Protein AF-N1WRE8-F1 (afdb_monomer_lite)

Structure (mmCIF, N/CA/C/O backbone):
data_AF-N1WRE8-F1
#
_entry.id   AF-N1WRE8-F1
#
loop_
_atom_s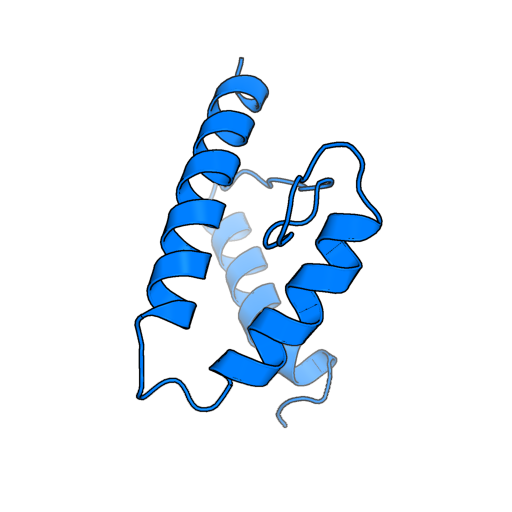ite.group_PDB
_atom_site.id
_atom_site.type_symbol
_atom_site.label_atom_id
_atom_site.label_alt_id
_atom_site.label_comp_id
_atom_site.label_asym_id
_atom_site.label_entity_id
_atom_site.label_seq_id
_atom_site.pdbx_PDB_ins_code
_atom_site.Cartn_x
_atom_site.Cartn_y
_atom_site.Cartn_z
_atom_site.occupancy
_atom_site.B_iso_or_equiv
_atom_site.auth_seq_id
_atom_site.auth_comp_id
_atom_site.auth_asym_id
_atom_site.auth_atom_id
_atom_site.pdbx_PDB_model_num
ATOM 1 N N . MET A 1 1 ? 20.701 6.663 5.075 1.00 46.41 1 MET A N 1
ATOM 2 C CA . MET A 1 1 ? 19.895 7.900 4.936 1.00 46.41 1 MET A CA 1
ATOM 3 C C . MET A 1 1 ? 18.541 7.587 4.299 1.00 46.41 1 MET A C 1
ATOM 5 O O . MET A 1 1 ? 17.543 7.861 4.943 1.00 46.41 1 MET A O 1
ATOM 9 N N . TYR A 1 2 ? 18.504 6.867 3.170 1.00 57.97 2 TYR A N 1
ATOM 10 C CA . TYR A 1 2 ? 17.278 6.435 2.469 1.00 57.97 2 TYR A CA 1
ATOM 11 C C . TYR A 1 2 ? 16.212 5.684 3.300 1.00 57.97 2 TYR A C 1
ATOM 13 O O . TYR A 1 2 ? 15.018 5.893 3.111 1.00 57.97 2 TYR A O 1
ATOM 21 N N . GLU A 1 3 ? 16.605 4.828 4.246 1.00 58.78 3 GLU A N 1
ATOM 22 C CA . GLU A 1 3 ? 15.643 3.987 4.986 1.00 58.78 3 GLU A CA 1
ATOM 23 C C . GLU A 1 3 ? 14.774 4.753 6.000 1.00 58.78 3 GLU A C 1
ATOM 25 O O . GLU A 1 3 ? 13.661 4.325 6.316 1.00 58.78 3 GLU A O 1
ATOM 30 N N . ARG A 1 4 ? 15.256 5.893 6.520 1.00 60.97 4 ARG A N 1
ATOM 31 C CA . ARG A 1 4 ? 14.498 6.693 7.499 1.00 60.97 4 ARG A CA 1
ATOM 32 C C . ARG A 1 4 ? 13.340 7.447 6.844 1.00 60.97 4 ARG A C 1
ATOM 34 O O . ARG A 1 4 ? 12.248 7.470 7.410 1.00 60.97 4 ARG A O 1
ATOM 41 N N . ASP A 1 5 ? 13.544 7.967 5.637 1.00 68.25 5 ASP A N 1
ATOM 42 C CA . ASP A 1 5 ? 12.501 8.665 4.878 1.00 68.25 5 ASP A CA 1
ATOM 43 C C . ASP A 1 5 ? 11.422 7.692 4.385 1.00 68.25 5 ASP A C 1
ATOM 45 O O . ASP A 1 5 ? 10.224 7.978 4.466 1.00 68.25 5 ASP A O 1
ATOM 49 N N . ALA A 1 6 ? 11.835 6.489 3.973 1.00 73.56 6 ALA A N 1
ATOM 50 C CA . ALA A 1 6 ? 10.925 5.427 3.553 1.00 73.56 6 ALA A CA 1
ATOM 51 C C . ALA A 1 6 ? 9.956 5.012 4.674 1.00 73.56 6 ALA A C 1
ATOM 53 O O . ALA A 1 6 ? 8.751 4.897 4.444 1.00 73.56 6 ALA A O 1
ATOM 54 N N . ARG A 1 7 ? 10.455 4.872 5.911 1.00 78.19 7 ARG A N 1
ATOM 55 C CA . ARG A 1 7 ? 9.627 4.533 7.080 1.00 78.19 7 ARG A CA 1
ATOM 56 C C . ARG A 1 7 ? 8.526 5.566 7.324 1.00 78.19 7 ARG A C 1
ATOM 58 O O . ARG A 1 7 ? 7.375 5.195 7.555 1.00 78.19 7 ARG A O 1
ATOM 65 N N . THR A 1 8 ? 8.868 6.852 7.262 1.00 82.12 8 THR A N 1
ATOM 66 C CA . THR A 1 8 ? 7.903 7.946 7.444 1.00 82.12 8 THR A CA 1
ATOM 67 C C . THR A 1 8 ? 6.872 7.961 6.319 1.00 82.12 8 THR A C 1
ATOM 69 O O . THR A 1 8 ? 5.672 8.041 6.589 1.00 82.12 8 THR A O 1
ATOM 72 N N . CYS A 1 9 ? 7.317 7.797 5.070 1.00 84.81 9 CYS A N 1
ATOM 73 C CA . CYS A 1 9 ? 6.439 7.713 3.906 1.00 84.81 9 CYS A CA 1
ATOM 74 C C . CYS A 1 9 ? 5.430 6.561 4.033 1.00 84.81 9 CYS A C 1
ATOM 76 O O . CYS A 1 9 ? 4.227 6.773 3.873 1.00 84.81 9 CYS A O 1
ATOM 78 N N . TRP A 1 10 ? 5.866 5.352 4.397 1.00 86.00 10 TRP A N 1
ATOM 79 C CA . TRP A 1 10 ? 4.956 4.210 4.559 1.00 86.00 10 TRP A CA 1
ATOM 80 C C . TRP A 1 10 ? 4.001 4.373 5.730 1.00 86.00 10 TRP A C 1
ATOM 82 O O . TRP A 1 10 ? 2.825 4.036 5.609 1.00 86.00 10 TRP A O 1
ATOM 92 N N . GLY A 1 11 ? 4.476 4.921 6.850 1.00 88.81 11 GLY A N 1
ATOM 93 C CA . GLY A 1 11 ? 3.620 5.218 7.993 1.00 88.81 11 GLY A CA 1
ATOM 94 C C . GLY A 1 11 ? 2.510 6.208 7.634 1.00 88.81 11 GLY A C 1
ATOM 95 O O . GLY A 1 11 ? 1.352 5.996 7.996 1.00 88.81 11 GLY A O 1
ATOM 96 N N . PHE A 1 12 ? 2.847 7.266 6.892 1.00 90.94 12 PHE A N 1
ATOM 97 C CA . PHE A 1 12 ? 1.888 8.274 6.441 1.00 90.94 12 PHE A CA 1
ATOM 98 C C . PHE A 1 12 ? 0.914 7.722 5.390 1.00 90.94 12 PHE A C 1
ATOM 100 O O . PHE A 1 12 ? -0.304 7.819 5.557 1.00 90.94 12 PHE A O 1
ATOM 107 N N . THR A 1 13 ? 1.438 7.095 4.334 1.00 93.25 13 THR A N 1
ATOM 108 C CA . THR A 1 13 ? 0.633 6.549 3.229 1.00 93.25 13 THR A CA 1
ATOM 109 C C . THR A 1 13 ? -0.296 5.434 3.691 1.00 93.25 13 THR A C 1
ATOM 111 O O . THR A 1 13 ? -1.463 5.447 3.317 1.00 93.25 13 THR A O 1
ATOM 114 N N . SER A 1 14 ? 0.159 4.537 4.573 1.00 93.00 14 SER A N 1
ATOM 115 C CA . SER A 1 14 ? -0.673 3.482 5.169 1.00 93.00 14 SER A CA 1
ATOM 116 C C . SER A 1 14 ? -1.927 4.060 5.828 1.00 93.00 14 SER A C 1
ATOM 118 O O . SER A 1 14 ? -3.047 3.687 5.480 1.00 93.00 14 SER A O 1
ATOM 120 N N . LYS A 1 15 ? -1.759 5.048 6.720 1.00 92.75 15 LYS A N 1
ATOM 121 C CA . LYS A 1 15 ? -2.881 5.691 7.421 1.00 92.75 15 LYS A CA 1
ATOM 122 C C . LYS A 1 15 ? -3.844 6.368 6.448 1.00 92.75 15 LYS A C 1
ATOM 124 O O . LYS A 1 15 ? -5.057 6.261 6.615 1.00 92.75 15 LYS A O 1
ATOM 129 N N . LYS A 1 16 ? -3.312 7.058 5.434 1.00 95.56 16 LYS A N 1
ATOM 130 C CA . LYS A 1 16 ? -4.130 7.768 4.446 1.00 95.56 16 LYS A CA 1
ATOM 131 C C . LYS A 1 16 ? -4.915 6.801 3.559 1.00 95.56 16 LYS A C 1
ATOM 133 O O . LYS A 1 16 ? -6.101 7.029 3.359 1.00 95.56 16 LYS A O 1
ATOM 138 N N . ILE A 1 17 ? -4.287 5.731 3.072 1.00 95.12 17 ILE A N 1
ATOM 139 C CA . ILE A 1 17 ? -4.929 4.735 2.202 1.00 95.12 17 ILE A CA 1
ATOM 140 C C . ILE A 1 17 ? -6.005 3.966 2.963 1.00 95.12 17 ILE A C 1
ATOM 142 O O . ILE A 1 17 ? -7.124 3.866 2.475 1.00 95.12 17 ILE A O 1
ATOM 146 N N . VAL A 1 18 ? -5.707 3.481 4.174 1.00 94.81 18 VAL A N 1
ATOM 147 C CA . VAL A 1 18 ? -6.704 2.779 4.999 1.00 94.81 18 VAL A CA 1
ATOM 148 C C . VAL A 1 18 ? -7.911 3.675 5.267 1.00 94.81 18 VAL A C 1
ATOM 150 O O . VAL A 1 18 ? -9.038 3.206 5.161 1.00 94.81 18 VAL A O 1
ATOM 153 N N . LYS A 1 19 ? -7.688 4.969 5.537 1.00 95.44 19 LYS A N 1
ATOM 154 C CA . LYS A 1 19 ? -8.774 5.942 5.683 1.00 95.44 19 LYS A CA 1
ATOM 155 C C . LYS A 1 19 ? -9.580 6.119 4.393 1.00 95.44 19 LYS A C 1
ATOM 157 O O . LYS A 1 19 ? -10.795 6.121 4.453 1.00 95.44 19 LYS A O 1
ATOM 162 N N . ILE A 1 20 ? -8.927 6.232 3.234 1.00 96.25 20 ILE A N 1
ATOM 163 C CA . ILE A 1 20 ? -9.625 6.351 1.942 1.00 96.25 20 ILE A CA 1
ATOM 164 C C . ILE A 1 20 ? -10.475 5.109 1.654 1.00 96.25 20 ILE A C 1
ATOM 166 O O . ILE A 1 20 ? -11.588 5.247 1.165 1.00 96.25 20 ILE A O 1
ATOM 170 N N . ILE A 1 21 ? -9.969 3.910 1.955 1.00 95.50 21 ILE A N 1
ATOM 171 C CA . ILE A 1 21 ? -10.725 2.660 1.797 1.00 95.50 21 ILE A CA 1
ATOM 172 C C . ILE A 1 21 ? -11.939 2.653 2.728 1.00 95.50 21 ILE A C 1
ATOM 174 O O . ILE A 1 21 ? -13.029 2.294 2.297 1.00 95.50 21 ILE A O 1
ATOM 178 N N . ASP A 1 22 ? -11.758 3.053 3.987 1.00 94.94 22 ASP A N 1
ATOM 179 C CA . ASP A 1 22 ? -12.835 3.068 4.976 1.00 94.94 22 ASP A CA 1
ATOM 180 C C . ASP A 1 22 ? -13.903 4.127 4.661 1.00 94.94 22 ASP A C 1
ATOM 182 O O . ASP A 1 22 ? -15.099 3.855 4.715 1.00 94.94 22 ASP A O 1
ATOM 186 N N . ASP A 1 23 ? -13.489 5.312 4.227 1.00 97.06 23 ASP A N 1
ATOM 187 C CA . ASP A 1 23 ? -14.396 6.411 3.896 1.00 97.06 23 ASP A CA 1
ATOM 188 C C . ASP A 1 23 ? -15.075 6.231 2.519 1.00 97.06 23 ASP A C 1
ATOM 190 O O . ASP A 1 23 ? -15.952 7.021 2.171 1.00 97.06 23 ASP A O 1
ATOM 194 N N . ASN A 1 24 ? -14.694 5.227 1.714 1.00 95.75 24 ASN A N 1
ATOM 195 C CA . ASN A 1 24 ? -15.249 5.007 0.376 1.00 95.75 24 ASN A CA 1
ATOM 196 C C . ASN A 1 24 ? -16.422 4.002 0.391 1.00 95.75 24 ASN A C 1
ATOM 198 O O . ASN A 1 24 ? -16.186 2.791 0.442 1.00 95.75 24 ASN A O 1
ATOM 202 N N . PRO A 1 25 ? -17.683 4.457 0.254 1.00 92.69 25 PRO A N 1
ATOM 203 C CA . PRO A 1 25 ? -18.846 3.568 0.240 1.00 92.69 25 PRO A CA 1
ATOM 204 C C . PRO A 1 25 ? -18.975 2.735 -1.046 1.00 92.69 25 PRO A C 1
ATOM 206 O O . PRO A 1 25 ? -19.737 1.773 -1.069 1.00 92.69 25 PRO A O 1
ATOM 209 N N . HIS A 1 26 ? -18.256 3.083 -2.118 1.00 95.31 26 HIS A N 1
ATOM 210 C CA . HIS A 1 26 ? -18.340 2.410 -3.419 1.00 95.31 26 HIS A CA 1
ATOM 211 C C . HIS A 1 26 ? -17.252 1.345 -3.634 1.00 95.31 26 HIS A C 1
ATOM 213 O O . HIS A 1 26 ? -17.257 0.660 -4.657 1.00 95.31 26 HIS A O 1
ATOM 219 N N . GLU A 1 27 ? -16.309 1.179 -2.701 1.00 94.25 27 GLU A N 1
ATOM 220 C CA . GLU A 1 27 ? -15.281 0.143 -2.811 1.00 94.25 27 GLU A CA 1
ATOM 221 C C . GLU A 1 27 ? -15.842 -1.220 -2.389 1.00 94.25 27 GLU A C 1
ATOM 223 O O . GLU A 1 27 ? -15.899 -1.561 -1.209 1.00 94.25 27 GLU A O 1
ATOM 228 N N . SER A 1 28 ? -16.217 -2.026 -3.383 1.00 95.50 28 SER A N 1
ATOM 229 C CA . SER A 1 28 ? -16.777 -3.374 -3.196 1.00 95.50 28 SER A CA 1
ATOM 230 C C . SER A 1 28 ? -15.939 -4.307 -2.307 1.00 95.50 28 SER A C 1
ATOM 232 O O . SER A 1 28 ? -16.491 -5.186 -1.650 1.00 95.50 28 SER A O 1
ATOM 234 N N . ARG A 1 29 ? -14.612 -4.124 -2.249 1.00 95.12 29 ARG A N 1
ATOM 235 C CA . ARG A 1 29 ? -13.689 -4.969 -1.470 1.00 95.12 29 ARG A CA 1
ATOM 236 C C . ARG A 1 29 ? -13.366 -4.398 -0.089 1.00 95.12 29 ARG A C 1
ATOM 238 O O . ARG A 1 29 ? -12.541 -4.985 0.611 1.00 95.12 29 ARG A O 1
ATOM 245 N N . LYS A 1 30 ? -13.960 -3.262 0.301 1.00 94.81 30 LYS A N 1
ATOM 246 C CA . LYS A 1 30 ? -13.644 -2.526 1.538 1.00 94.81 30 LYS A CA 1
ATOM 247 C C . LYS A 1 30 ? -13.620 -3.450 2.754 1.00 94.81 30 LYS A C 1
ATOM 249 O O . LYS A 1 30 ? -12.588 -3.557 3.413 1.00 94.81 30 LYS A O 1
ATOM 254 N N . GLU A 1 31 ? -14.731 -4.136 3.013 1.00 95.25 31 GLU A N 1
ATOM 255 C CA . GLU A 1 31 ? -14.890 -4.971 4.209 1.00 95.25 31 GLU A CA 1
ATOM 256 C C . GLU A 1 31 ? -13.862 -6.103 4.251 1.00 95.25 31 GLU A C 1
ATOM 258 O O . GLU A 1 31 ? -13.208 -6.320 5.269 1.00 95.25 31 GLU A O 1
ATOM 263 N N . TRP A 1 32 ? -13.637 -6.766 3.114 1.00 95.62 32 TRP A N 1
ATOM 264 C CA 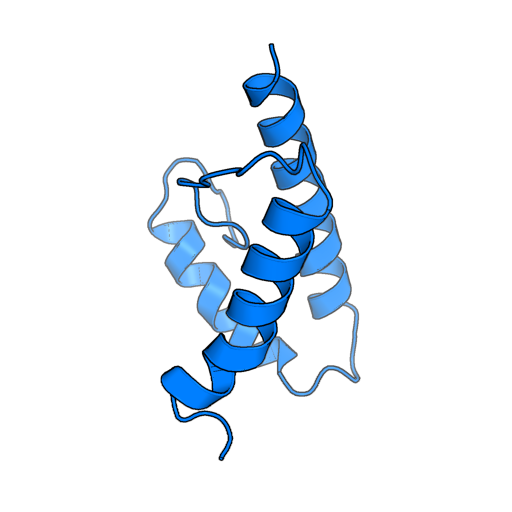. TRP A 1 32 ? -12.642 -7.831 3.007 1.00 95.62 32 TRP A CA 1
ATOM 265 C C . TRP A 1 32 ? -11.217 -7.325 3.274 1.00 95.62 32 TRP A C 1
ATOM 267 O O . TRP A 1 32 ? -10.476 -7.940 4.040 1.00 95.62 32 TRP A O 1
ATOM 277 N N . MET A 1 33 ? -10.835 -6.181 2.698 1.00 95.56 33 MET A N 1
ATOM 278 C CA . MET A 1 33 ? -9.515 -5.585 2.921 1.00 95.56 33 MET A CA 1
ATOM 279 C C . MET A 1 33 ? -9.314 -5.178 4.384 1.00 95.56 33 MET A C 1
ATOM 281 O O . MET A 1 33 ? -8.301 -5.536 4.987 1.00 95.56 33 MET A O 1
ATOM 285 N N . LEU A 1 34 ? -10.277 -4.463 4.975 1.00 94.81 34 LEU A N 1
ATOM 286 C CA . LEU A 1 34 ? -10.196 -4.023 6.369 1.00 94.81 34 LEU A CA 1
ATOM 287 C C . LE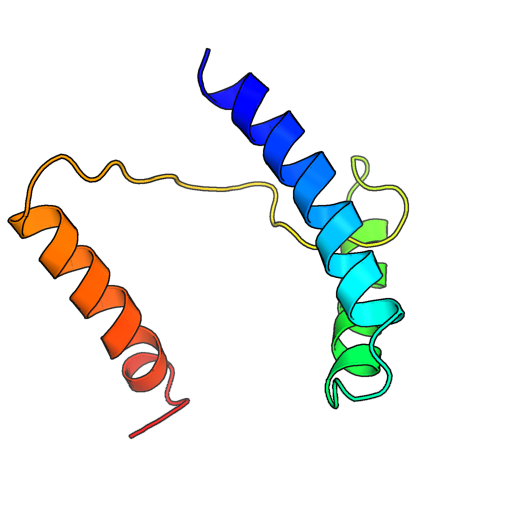U A 1 34 ? -10.127 -5.216 7.327 1.00 94.81 34 LEU A C 1
ATOM 289 O O . LEU A 1 34 ? -9.290 -5.210 8.233 1.00 94.81 34 LEU A O 1
ATOM 293 N N . TRP A 1 35 ? -10.924 -6.256 7.069 1.00 95.06 35 TRP A N 1
ATOM 294 C CA . TRP A 1 35 ? -10.888 -7.507 7.818 1.00 95.06 35 TRP A CA 1
ATOM 295 C C . TRP A 1 35 ? -9.529 -8.209 7.726 1.00 95.06 35 TRP A C 1
ATOM 297 O O . TRP A 1 35 ? -9.067 -8.743 8.727 1.00 95.06 35 TRP A O 1
ATOM 307 N N . MET A 1 36 ? -8.845 -8.182 6.575 1.00 94.94 36 MET A N 1
ATOM 308 C CA . MET A 1 36 ? -7.499 -8.760 6.444 1.00 94.94 36 MET A CA 1
ATOM 309 C C . MET A 1 36 ? -6.412 -7.939 7.151 1.00 94.94 36 MET A C 1
ATOM 311 O O . MET A 1 36 ? -5.444 -8.505 7.669 1.00 94.94 36 MET A O 1
ATOM 315 N N . PHE A 1 37 ? -6.544 -6.611 7.197 1.00 95.38 37 PHE A N 1
ATOM 316 C CA . PHE A 1 37 ? -5.519 -5.744 7.789 1.00 95.38 37 PHE A CA 1
ATOM 317 C C . PHE A 1 37 ? -5.471 -5.811 9.317 1.00 95.38 37 PHE A C 1
ATOM 319 O O . PHE A 1 37 ? -4.402 -5.625 9.902 1.00 95.38 37 PHE A O 1
ATOM 326 N N . GLU A 1 38 ? -6.597 -6.076 9.976 1.00 93.81 38 GLU A N 1
ATOM 327 C CA . GLU A 1 38 ? -6.673 -6.195 11.436 1.00 93.81 38 GLU A CA 1
ATOM 328 C C . GLU A 1 38 ? -5.843 -7.351 12.023 1.00 93.81 38 GLU A C 1
ATOM 330 O O . GLU A 1 38 ? -4.999 -7.094 12.887 1.00 93.81 38 GLU A O 1
ATOM 335 N N . PRO A 1 39 ? -6.000 -8.619 11.592 1.00 93.88 39 PRO A N 1
ATOM 336 C CA . PRO A 1 39 ? -5.182 -9.713 12.098 1.00 93.88 39 PRO A CA 1
ATOM 337 C C . PRO A 1 39 ? -3.710 -9.544 11.710 1.00 93.88 39 PRO A C 1
ATOM 339 O O . PRO A 1 39 ? -2.837 -9.962 12.469 1.00 93.88 39 PRO A O 1
ATOM 342 N N . ALA A 1 40 ? -3.415 -8.913 10.568 1.00 92.62 40 ALA A N 1
ATOM 343 C CA . ALA A 1 40 ? -2.046 -8.585 10.182 1.00 92.62 40 ALA A CA 1
ATOM 344 C C . ALA A 1 40 ? -1.413 -7.551 11.133 1.00 92.62 40 ALA A C 1
ATOM 346 O O . ALA A 1 40 ? -0.255 -7.710 11.512 1.00 92.62 40 ALA A O 1
ATOM 347 N N . GLY A 1 41 ? -2.176 -6.540 11.565 1.00 92.38 41 GLY A N 1
ATOM 348 C CA . GLY A 1 41 ? -1.739 -5.549 12.552 1.00 92.38 41 GLY A CA 1
ATOM 349 C C . GLY A 1 41 ? -1.512 -6.155 13.933 1.00 92.38 41 GLY A C 1
ATOM 350 O O . GLY A 1 41 ? -0.438 -5.985 14.496 1.00 92.38 41 GLY A O 1
ATOM 351 N N . LYS A 1 42 ? -2.459 -6.958 14.436 1.00 91.38 42 LYS A N 1
ATOM 352 C CA . LYS A 1 42 ? -2.351 -7.615 15.756 1.00 91.38 42 LYS A CA 1
ATOM 353 C C . LYS A 1 42 ? -1.120 -8.516 15.897 1.00 91.38 42 LYS A C 1
ATOM 355 O O . LYS A 1 42 ? -0.607 -8.681 16.999 1.00 91.38 42 LYS A O 1
ATOM 360 N N . LYS A 1 43 ? -0.650 -9.112 14.797 1.00 90.38 43 LYS A N 1
ATOM 361 C CA . LYS A 1 43 ? 0.542 -9.976 14.777 1.00 90.38 43 LYS A CA 1
ATOM 362 C C . LYS A 1 43 ? 1.864 -9.200 14.784 1.00 90.38 43 LYS A C 1
ATOM 364 O O . LYS A 1 43 ? 2.912 -9.824 14.925 1.00 90.38 43 LYS A O 1
ATO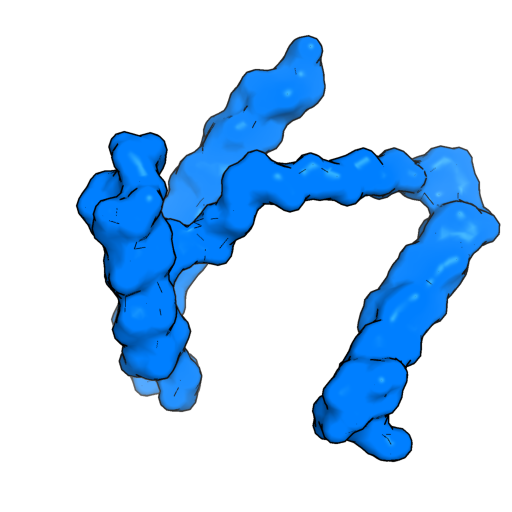M 369 N N . ASN A 1 44 ? 1.843 -7.878 14.613 1.00 87.38 44 ASN A N 1
ATOM 370 C CA . ASN A 1 44 ? 3.043 -7.059 14.500 1.00 87.38 44 ASN A CA 1
ATOM 371 C C . ASN A 1 44 ? 3.095 -5.997 15.604 1.00 87.38 44 ASN A C 1
ATOM 373 O O . ASN A 1 44 ? 2.319 -5.047 15.600 1.00 87.38 44 ASN A O 1
ATOM 377 N N . SER A 1 45 ? 4.080 -6.101 16.498 1.00 84.69 45 SER A N 1
ATOM 378 C CA . SER A 1 45 ? 4.267 -5.173 17.623 1.00 84.69 45 SER A CA 1
ATOM 379 C C . SER A 1 45 ? 4.459 -3.710 17.209 1.00 84.69 45 SER A C 1
ATOM 381 O O . SER A 1 45 ? 4.215 -2.808 18.004 1.00 84.69 45 SER A O 1
ATOM 383 N N . ASN A 1 46 ? 4.894 -3.459 15.970 1.00 83.69 46 ASN A N 1
ATOM 384 C CA . ASN A 1 46 ? 5.134 -2.112 15.451 1.00 83.69 46 ASN A CA 1
ATOM 385 C C . ASN A 1 46 ? 3.874 -1.456 14.856 1.00 83.69 46 ASN A C 1
ATOM 387 O O . ASN A 1 46 ? 3.942 -0.319 14.385 1.00 83.69 46 ASN A O 1
ATOM 391 N N . VAL A 1 47 ? 2.737 -2.159 14.828 1.00 85.44 47 VAL A N 1
ATOM 392 C CA . VAL A 1 47 ? 1.480 -1.682 14.242 1.00 85.44 47 VAL A CA 1
ATOM 393 C C . VAL A 1 47 ? 0.370 -1.757 15.286 1.00 85.44 47 VAL A C 1
ATOM 395 O O . VAL A 1 47 ? 0.073 -2.818 15.810 1.00 85.44 47 VAL A O 1
ATOM 398 N N . ALA A 1 48 ? -0.286 -0.629 15.562 1.00 79.50 48 ALA A N 1
ATOM 399 C CA . ALA A 1 48 ? -1.319 -0.577 16.597 1.00 79.50 48 ALA A CA 1
ATOM 400 C C . ALA A 1 48 ? -2.638 -1.263 16.189 1.00 79.50 48 ALA A C 1
ATOM 402 O O . ALA A 1 48 ? -3.244 -1.947 17.003 1.00 79.50 48 ALA A O 1
ATOM 403 N N . ASN A 1 49 ? -3.084 -1.076 14.937 1.00 85.69 49 ASN A N 1
ATOM 404 C CA . ASN A 1 49 ? -4.432 -1.473 14.504 1.00 85.69 49 ASN A CA 1
ATOM 405 C C . ASN A 1 49 ? -4.423 -2.298 13.207 1.00 85.69 49 ASN A C 1
ATOM 407 O O . ASN A 1 49 ? -4.567 -3.515 13.233 1.00 85.69 49 ASN A O 1
ATOM 411 N N . LYS A 1 50 ? -4.268 -1.627 12.057 1.00 93.38 50 LYS A N 1
ATOM 412 C CA . LYS A 1 50 ? -4.381 -2.216 10.714 1.00 93.38 50 LYS A CA 1
ATOM 413 C C . LYS A 1 50 ? -3.026 -2.157 10.016 1.00 93.38 50 LYS A C 1
ATOM 415 O O . LYS A 1 50 ? -2.467 -1.069 9.859 1.00 93.38 50 LYS A O 1
ATOM 420 N N . GLN A 1 51 ? -2.497 -3.307 9.603 1.00 93.88 51 GLN A N 1
ATOM 421 C CA . GLN A 1 51 ? -1.267 -3.362 8.814 1.00 93.88 51 GLN A CA 1
ATOM 422 C C . GLN A 1 51 ? -1.598 -3.391 7.324 1.00 93.88 51 GLN A C 1
ATOM 424 O O . GLN A 1 51 ? -2.154 -4.366 6.831 1.00 93.88 51 GLN A O 1
ATOM 429 N N . PHE A 1 52 ? -1.203 -2.330 6.623 1.00 93.69 52 PHE A N 1
ATOM 430 C CA . PHE A 1 52 ? -1.322 -2.229 5.170 1.00 93.69 52 PHE A CA 1
ATOM 431 C C . PHE A 1 52 ? -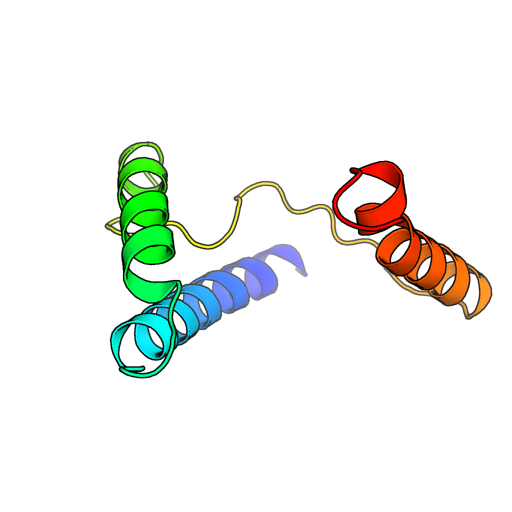0.038 -2.687 4.462 1.00 93.69 52 PHE A C 1
ATOM 433 O O . PHE A 1 52 ? -0.057 -3.604 3.646 1.00 93.69 52 PHE A O 1
ATOM 440 N N . TRP A 1 53 ? 1.104 -2.084 4.813 1.00 91.44 53 TRP A N 1
ATOM 441 C CA . TRP A 1 53 ? 2.401 -2.432 4.231 1.00 91.44 53 TRP A CA 1
ATOM 442 C C . TRP A 1 53 ? 3.056 -3.622 4.937 1.00 91.44 53 TRP A C 1
ATOM 444 O O . TRP A 1 53 ? 2.971 -3.771 6.158 1.00 91.44 53 TRP A O 1
ATOM 454 N N . GLN A 1 54 ? 3.777 -4.438 4.172 1.00 87.88 54 GLN A N 1
ATOM 455 C CA . GLN A 1 54 ? 4.709 -5.422 4.720 1.00 87.88 54 GLN A CA 1
ATOM 456 C C . GLN A 1 54 ? 6.015 -4.732 5.151 1.00 87.88 54 GLN A C 1
ATOM 458 O O . GLN A 1 54 ? 6.450 -3.771 4.525 1.00 87.88 54 GLN A O 1
ATOM 463 N N . GLN A 1 55 ? 6.645 -5.221 6.223 1.00 81.25 55 GLN A N 1
ATOM 464 C CA . GLN A 1 55 ? 7.851 -4.605 6.808 1.00 81.25 55 GLN A CA 1
ATOM 465 C C . GLN A 1 55 ? 9.126 -4.841 5.978 1.00 81.25 55 GLN A C 1
ATOM 467 O O . GLN A 1 55 ? 10.059 -4.050 6.050 1.00 81.25 55 GLN A O 1
ATOM 472 N N . HIS A 1 56 ? 9.167 -5.918 5.190 1.00 81.44 56 HIS A N 1
ATOM 473 C CA . HIS A 1 56 ? 10.337 -6.309 4.401 1.00 81.44 56 HIS A CA 1
ATOM 474 C C . HIS A 1 56 ? 10.163 -5.869 2.951 1.00 81.44 56 HIS A C 1
ATOM 476 O O . HIS A 1 56 ? 9.791 -6.662 2.085 1.00 81.44 56 HIS A O 1
ATOM 482 N N . ASN A 1 57 ? 10.407 -4.593 2.682 1.00 78.94 57 ASN A N 1
ATOM 483 C CA . ASN A 1 57 ? 10.471 -4.119 1.311 1.00 78.94 57 ASN A CA 1
ATOM 484 C C . ASN A 1 57 ? 11.852 -4.433 0.700 1.00 78.94 57 ASN A C 1
ATOM 486 O O . ASN A 1 57 ? 12.861 -4.528 1.394 1.00 78.94 57 ASN A O 1
ATOM 490 N N . LYS A 1 58 ? 11.903 -4.588 -0.622 1.00 85.06 58 LYS A N 1
ATOM 491 C CA . LYS A 1 58 ? 13.155 -4.738 -1.376 1.00 85.06 58 LYS A CA 1
ATOM 492 C C . LYS A 1 58 ? 13.141 -3.737 -2.528 1.00 85.06 58 LYS A C 1
ATOM 494 O O . LYS A 1 58 ? 12.744 -4.109 -3.631 1.00 85.06 58 LYS A O 1
ATOM 499 N N . PRO A 1 59 ? 13.454 -2.454 -2.269 1.00 86.19 59 PRO A N 1
ATOM 500 C CA . PRO A 1 59 ? 13.429 -1.449 -3.316 1.00 86.19 59 PRO A CA 1
ATOM 501 C C . PRO A 1 59 ? 14.524 -1.782 -4.330 1.00 86.19 59 PR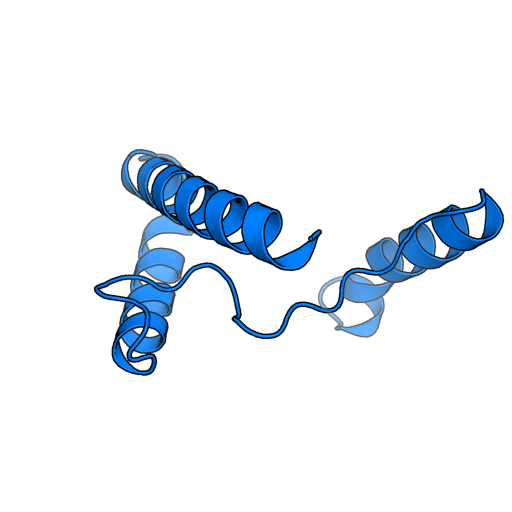O A C 1
ATOM 503 O O . PRO A 1 59 ? 15.663 -2.050 -3.955 1.00 86.19 59 PRO A O 1
ATOM 506 N N . ILE A 1 60 ? 14.158 -1.797 -5.609 1.00 89.06 60 ILE A N 1
ATOM 507 C CA . ILE A 1 60 ? 15.098 -1.970 -6.714 1.00 89.06 60 ILE A CA 1
ATOM 508 C C . ILE A 1 60 ? 15.161 -0.634 -7.436 1.00 89.06 60 ILE A C 1
ATOM 510 O O . ILE A 1 60 ? 14.133 -0.119 -7.876 1.00 89.06 60 ILE A O 1
ATOM 514 N N . GLU A 1 61 ? 16.359 -0.069 -7.517 1.00 91.38 61 GLU A N 1
ATOM 515 C CA . GLU A 1 61 ? 16.592 1.158 -8.264 1.00 91.38 61 GLU A CA 1
ATOM 516 C C . GLU A 1 61 ? 16.379 0.918 -9.764 1.00 91.38 61 GLU A C 1
ATOM 518 O O . GLU A 1 61 ? 16.636 -0.168 -10.282 1.00 91.38 61 GLU A O 1
ATOM 523 N N . ILE A 1 62 ? 15.899 1.936 -10.470 1.00 95.31 62 ILE A N 1
ATOM 524 C CA . ILE A 1 62 ? 15.796 1.923 -11.927 1.00 95.31 62 ILE A CA 1
ATOM 525 C C . ILE A 1 62 ? 16.820 2.923 -12.448 1.00 95.31 62 ILE A C 1
ATOM 527 O O . ILE A 1 62 ? 16.593 4.127 -12.408 1.00 95.31 62 ILE A O 1
ATOM 531 N N . TRP A 1 63 ? 17.956 2.414 -12.921 1.00 95.81 63 TRP A N 1
ATOM 532 C CA . TRP A 1 63 ? 19.080 3.233 -13.396 1.00 95.81 63 TRP A CA 1
ATOM 533 C C . TRP A 1 63 ? 19.226 3.246 -14.924 1.00 95.81 63 TRP A C 1
ATOM 535 O O . TRP A 1 63 ? 20.098 3.923 -15.461 1.00 95.81 63 TRP A O 1
ATOM 545 N N . SER A 1 64 ? 18.412 2.471 -15.647 1.00 97.88 64 SER A N 1
ATOM 546 C CA . SER A 1 64 ? 18.438 2.419 -17.112 1.00 97.88 64 SER A CA 1
ATOM 547 C C . SER A 1 64 ? 17.093 1.992 -17.692 1.00 97.88 64 SER A C 1
ATOM 549 O O . SER A 1 64 ? 16.288 1.351 -17.010 1.00 97.88 64 SER A O 1
ATOM 551 N N . LEU A 1 65 ? 16.881 2.298 -18.976 1.00 97.75 65 LEU A N 1
ATOM 552 C CA . LEU A 1 65 ? 15.688 1.876 -19.712 1.00 97.75 65 LEU A CA 1
ATOM 553 C C . LEU A 1 65 ? 15.552 0.347 -19.761 1.00 97.75 65 LEU A C 1
ATOM 555 O O . LEU A 1 65 ? 14.466 -0.171 -19.541 1.00 97.75 65 LEU A O 1
ATOM 559 N N . ASN A 1 66 ? 16.656 -0.381 -19.943 1.00 97.56 66 ASN A N 1
ATOM 560 C CA . ASN A 1 66 ? 16.644 -1.847 -19.948 1.00 97.56 66 ASN A CA 1
ATOM 561 C C . ASN A 1 66 ? 16.114 -2.415 -18.614 1.00 97.56 66 ASN A C 1
ATOM 563 O O . ASN A 1 66 ? 15.242 -3.282 -18.591 1.00 97.56 66 ASN A O 1
ATOM 567 N N . VAL A 1 67 ? 16.575 -1.869 -17.482 1.00 96.69 67 VAL A N 1
ATOM 568 C CA . VAL A 1 67 ? 16.094 -2.287 -16.153 1.00 96.69 67 VAL A CA 1
ATOM 569 C C . VAL A 1 67 ? 14.620 -1.934 -15.966 1.00 96.69 67 VAL A C 1
ATOM 571 O O . VAL A 1 67 ? 13.869 -2.742 -15.420 1.00 96.69 67 VAL A O 1
ATOM 574 N N . PHE A 1 68 ? 14.187 -0.766 -16.447 1.00 97.50 68 PHE A N 1
ATOM 575 C CA . PHE A 1 68 ? 12.777 -0.382 -16.443 1.00 97.50 68 PHE A CA 1
ATOM 576 C C . PHE A 1 68 ? 11.917 -1.385 -17.223 1.00 97.50 68 PHE A C 1
ATOM 578 O O . PHE A 1 68 ? 10.962 -1.924 -16.667 1.00 97.50 68 PHE A O 1
ATOM 585 N N . GLU A 1 69 ? 12.286 -1.693 -18.467 1.00 98.19 69 GLU A N 1
ATOM 586 C CA . GLU A 1 69 ? 11.569 -2.635 -19.334 1.00 98.19 69 GLU A CA 1
ATOM 587 C C . GLU A 1 69 ? 11.503 -4.037 -18.718 1.00 98.19 69 GLU A C 1
ATOM 589 O O . GLU A 1 69 ? 10.448 -4.674 -18.737 1.00 98.19 69 GLU A O 1
ATOM 594 N N . GLN A 1 70 ? 12.586 -4.494 -18.080 1.00 97.19 70 GLN A N 1
ATOM 595 C CA . GLN A 1 70 ? 12.600 -5.762 -17.354 1.00 97.19 70 GLN A CA 1
ATOM 596 C C . GLN A 1 70 ? 11.551 -5.789 -16.229 1.00 97.19 70 GLN A C 1
ATOM 598 O O . GLN A 1 70 ? 10.823 -6.776 -16.085 1.00 97.19 70 GLN A O 1
ATOM 603 N N . LYS A 1 71 ? 11.471 -4.733 -15.406 1.00 96.56 71 LYS A N 1
ATOM 604 C CA . LYS A 1 71 ? 10.501 -4.670 -14.298 1.00 96.56 71 LYS A CA 1
ATOM 605 C C . LYS A 1 71 ? 9.079 -4.463 -14.795 1.00 96.56 71 LYS A C 1
ATOM 607 O O . LYS A 1 71 ? 8.166 -5.064 -14.235 1.00 96.56 71 LYS A O 1
ATOM 612 N N . LEU A 1 72 ? 8.901 -3.685 -15.859 1.00 96.69 72 LEU A N 1
ATOM 613 C CA . LEU A 1 72 ? 7.616 -3.512 -16.519 1.00 96.69 72 LEU A CA 1
ATOM 614 C C . LEU A 1 72 ? 7.083 -4.868 -16.994 1.00 96.69 72 LEU A C 1
ATOM 616 O O . LEU A 1 72 ? 5.989 -5.263 -16.597 1.00 96.69 72 LEU A O 1
ATOM 620 N N . LYS A 1 73 ? 7.895 -5.631 -17.738 1.00 97.06 73 LYS A N 1
ATOM 621 C CA . LYS A 1 73 ? 7.541 -6.984 -18.184 1.00 97.06 73 LYS A CA 1
ATOM 622 C C . LYS A 1 73 ? 7.188 -7.897 -17.007 1.00 97.06 73 LYS A C 1
ATOM 624 O O . LYS A 1 73 ? 6.157 -8.554 -17.043 1.00 97.06 73 LYS A O 1
ATOM 629 N N . TYR A 1 74 ? 7.991 -7.889 -15.940 1.00 95.31 74 TYR A N 1
ATOM 630 C CA . TYR A 1 74 ? 7.698 -8.672 -14.734 1.00 95.31 74 TYR A CA 1
ATOM 631 C C . TYR A 1 74 ? 6.321 -8.341 -14.135 1.00 95.31 74 TYR A C 1
ATOM 633 O O . TYR A 1 74 ? 5.574 -9.251 -13.787 1.00 95.31 74 TYR A O 1
ATOM 641 N N . ILE A 1 75 ? 5.966 -7.057 -14.029 1.00 95.00 75 ILE A N 1
ATOM 642 C CA . ILE A 1 75 ? 4.673 -6.628 -13.473 1.00 95.00 75 ILE A CA 1
ATOM 643 C C . ILE A 1 75 ? 3.509 -7.081 -14.365 1.00 95.00 75 ILE A C 1
ATOM 645 O O . ILE A 1 75 ? 2.506 -7.561 -13.837 1.00 95.00 75 ILE A O 1
ATOM 649 N N . HIS A 1 76 ? 3.647 -6.957 -15.688 1.00 95.19 76 HIS A N 1
ATOM 650 C CA . HIS A 1 76 ? 2.616 -7.373 -16.645 1.00 95.19 76 HIS A CA 1
ATOM 651 C C . HIS A 1 76 ? 2.417 -8.890 -16.690 1.00 95.19 76 HIS A C 1
ATOM 653 O O . HIS A 1 76 ? 1.280 -9.347 -16.781 1.00 95.19 76 HIS A O 1
ATOM 659 N N . ASP A 1 77 ? 3.498 -9.661 -16.573 1.00 96.12 77 ASP A N 1
ATOM 660 C CA . ASP A 1 77 ? 3.440 -11.122 -16.625 1.00 96.12 77 ASP A CA 1
ATOM 661 C C . ASP A 1 77 ? 3.012 -11.744 -15.290 1.00 96.12 77 ASP A C 1
ATOM 663 O O . ASP A 1 77 ? 2.472 -12.847 -15.270 1.00 96.12 77 ASP A O 1
ATOM 667 N N . ASN A 1 78 ? 3.225 -11.057 -14.161 1.00 95.69 78 ASN A N 1
ATOM 668 C CA . ASN A 1 78 ? 2.893 -11.571 -12.832 1.00 95.69 78 ASN A CA 1
ATOM 669 C C . ASN A 1 78 ? 1.455 -12.117 -12.699 1.00 95.69 78 ASN A C 1
ATOM 671 O O . ASN A 1 78 ? 1.308 -13.215 -12.157 1.00 95.69 78 ASN A O 1
ATOM 675 N N . PRO A 1 79 ? 0.389 -11.434 -13.169 1.00 95.31 79 PRO A N 1
ATOM 676 C CA . PRO A 1 79 ? -0.961 -11.988 -13.098 1.00 95.31 79 PRO A CA 1
ATOM 677 C C . PRO A 1 79 ? -1.152 -13.226 -13.988 1.00 95.31 79 PRO A C 1
ATOM 679 O O . PRO A 1 79 ? -1.897 -14.116 -13.587 1.00 95.31 79 PRO A O 1
ATOM 682 N N . VAL A 1 80 ? -0.459 -13.322 -15.129 1.00 94.38 80 VAL A N 1
ATOM 683 C CA . VAL A 1 80 ? -0.505 -14.498 -16.019 1.00 94.38 80 VAL A CA 1
ATOM 684 C C . VAL A 1 80 ? 0.178 -15.689 -15.352 1.00 94.38 80 VAL A C 1
ATOM 686 O O . VAL A 1 80 ? -0.404 -16.760 -15.209 1.00 94.38 80 VAL A O 1
ATOM 689 N N . VAL A 1 81 ? 1.399 -15.485 -14.853 1.00 93.75 81 VAL A N 1
ATOM 690 C CA . VAL A 1 81 ? 2.182 -16.518 -14.156 1.00 93.75 81 VAL A CA 1
ATOM 691 C C . VAL A 1 81 ? 1.485 -16.975 -12.872 1.00 93.75 81 VAL A C 1
ATOM 693 O O . VAL A 1 81 ? 1.543 -18.151 -12.525 1.00 93.75 81 VAL A O 1
ATOM 696 N N . SER A 1 82 ? 0.794 -16.064 -12.182 1.00 93.88 82 SER A N 1
ATOM 697 C CA . SER A 1 82 ? 0.004 -16.381 -10.984 1.00 93.88 82 SER A CA 1
ATOM 698 C C . SER A 1 82 ? -1.354 -17.024 -11.300 1.00 93.88 82 SER A C 1
ATOM 700 O O . SER A 1 82 ? -2.070 -17.395 -10.373 1.00 93.88 82 SER A O 1
ATOM 702 N N . GLY A 1 83 ? -1.733 -17.138 -12.579 1.00 92.94 83 GLY A N 1
ATOM 703 C CA . GLY A 1 83 ? -3.003 -17.722 -13.013 1.00 92.94 83 GLY A CA 1
ATOM 704 C C . GLY A 1 83 ? -4.237 -16.859 -12.732 1.00 92.94 83 GLY A C 1
ATOM 705 O O . GLY A 1 83 ? -5.352 -17.373 -12.749 1.00 92.94 83 GLY A O 1
ATOM 706 N N . PHE A 1 84 ? -4.066 -15.561 -12.456 1.00 89.38 84 PHE A N 1
ATOM 707 C CA . PHE A 1 84 ? -5.190 -14.633 -12.282 1.00 89.38 84 PHE A CA 1
ATOM 708 C C . PHE A 1 84 ? -5.837 -14.243 -13.613 1.00 89.38 84 PHE A C 1
ATOM 710 O O . PHE A 1 84 ? -7.012 -13.882 -13.634 1.00 89.38 84 PHE A O 1
ATOM 717 N N . VAL A 1 85 ? -5.071 -14.294 -14.703 1.00 85.50 85 VAL A N 1
ATOM 718 C CA . VAL A 1 85 ? -5.514 -14.007 -16.073 1.00 85.50 85 VAL A CA 1
ATOM 719 C C . VAL A 1 85 ? -4.807 -14.960 -17.042 1.00 85.50 85 VAL A C 1
ATOM 721 O O . VAL A 1 85 ? -3.739 -15.479 -16.718 1.00 85.50 85 VAL A O 1
ATOM 724 N N . THR A 1 86 ? -5.400 -15.190 -18.212 1.00 75.44 86 THR A N 1
ATOM 725 C CA . THR A 1 86 ? -4.847 -16.007 -19.310 1.00 75.44 86 THR A CA 1
ATOM 726 C C . THR A 1 86 ? -4.607 -15.163 -20.543 1.00 75.44 86 THR A C 1
ATOM 728 O O . THR A 1 86 ? -5.501 -14.331 -20.825 1.00 75.44 86 THR A O 1
#

Sequence (86 aa):
MYERDARTCWGFTSKKIVKIIDDNPHESRKEWMLWMFEPAGKKNSNVANKQFWQQHNKPIEIWSLNVFEQKLKYIHDNPVVSGFVT

Foldseek 3Di:
DVVVVVVVVCVVVVVVVLVVLVPDPPPPCSVVQQVVQAVVQVVDPVHDGGDDDDPDDDDDDDPDPVSVVVVVVVVVCVCVVVVVDD

Organism: NCBI:txid1189619

Radius of gyration: 16.24 Å; chains: 1; bounding box: 39×26×38 Å

Secondary structure (DSSP, 8-state):
-HHHHHHHHHHHHHHHHHHHHHH-TT-TTHHHHHHHHHHHHHT-TT-SS---S-S--------SHHHHHHHHHHHHHHHHHTTS--

InterPro domains:
  IPR036515 Transposase IS200-like superfamily [G3DSA:3.30.70.1290] (7-86)
  IPR036515 Transposase IS200-like superfamily [SSF143422] (10-80)

pLDDT: mean 89.85, std 9.68, range [46.41, 98.19]